Protein AF-K2IH42-F1 (afdb_monomer_lite)

InterPro domains:
  IPR007439 Chemotaxis phosphatase, CheZ [PF04344] (88-177)

Foldseek 3Di:
DDDDPVVVVVVVVVVVVVVVVVVLLVLLQQCLLPDPDPVLVVVLLLLVVVLVVLVVVLVVVLVVLVVVLVVLVVVCVVCVPPVVSVVVSVVSVVVSVVSVVVSVVSVVVSVVSVVVSVVSVVVSVVSVVVCVVVDSVVSNVSNVVVDDDPDDDVSVVPDGDQDPPRDQDVVNVVVVVD

Organism: NCBI:txid1207063

pLDDT: mean 79.71, std 12.47, range [48.25, 97.38]

Structure (mmCIF, N/CA/C/O backbone):
data_AF-K2IH42-F1
#
_entry.id   AF-K2IH42-F1
#
loop_
_atom_site.group_PDB
_atom_site.id
_atom_site.type_symbol
_atom_site.label_atom_id
_atom_site.label_alt_id
_atom_site.label_comp_id
_atom_site.label_asym_id
_atom_site.label_entity_id
_atom_site.label_seq_id
_atom_site.pdbx_PDB_ins_code
_atom_site.Cartn_x
_atom_site.Cartn_y
_atom_site.Cartn_z
_atom_site.occupancy
_atom_site.B_iso_or_equiv
_atom_site.auth_seq_id
_atom_site.auth_comp_id
_atom_site.auth_asym_id
_atom_site.auth_atom_id
_atom_site.pdbx_PDB_model_num
ATOM 1 N N . MET A 1 1 ? 51.389 29.164 -33.272 1.00 48.25 1 MET A N 1
ATOM 2 C CA . MET A 1 1 ? 50.825 28.363 -32.163 1.00 48.25 1 MET A CA 1
ATOM 3 C C . MET A 1 1 ? 49.383 27.986 -32.491 1.00 48.25 1 MET A C 1
ATOM 5 O O . MET A 1 1 ? 48.454 28.655 -32.069 1.00 48.25 1 MET A O 1
ATOM 9 N N . SER A 1 2 ? 49.183 26.967 -33.323 1.00 52.66 2 SER A N 1
ATOM 10 C CA . SER A 1 2 ? 47.859 26.401 -33.619 1.00 52.66 2 SER A CA 1
ATOM 11 C C . SER A 1 2 ? 48.086 24.997 -34.147 1.00 52.66 2 SER A C 1
ATOM 13 O O . SER A 1 2 ? 48.513 24.820 -35.281 1.00 52.66 2 SER A O 1
ATOM 15 N N . GLY A 1 3 ? 47.916 24.011 -33.277 1.00 54.19 3 GLY A N 1
ATOM 16 C CA . GLY A 1 3 ? 48.172 22.620 -33.614 1.00 54.19 3 GLY A CA 1
ATOM 17 C C . GLY A 1 3 ? 48.179 21.755 -32.369 1.00 54.19 3 GLY A C 1
ATOM 18 O O . GLY A 1 3 ? 49.250 21.334 -31.961 1.00 54.19 3 GLY A O 1
ATOM 19 N N . ASN A 1 4 ? 47.008 21.542 -31.749 1.00 54.53 4 ASN A N 1
ATOM 20 C CA . ASN A 1 4 ? 46.775 20.296 -31.000 1.00 54.53 4 ASN A CA 1
ATOM 21 C C . ASN A 1 4 ? 45.314 19.945 -30.640 1.00 54.53 4 ASN A C 1
ATOM 23 O O . ASN A 1 4 ? 45.092 18.901 -30.041 1.00 54.53 4 ASN A O 1
ATOM 27 N N . ASN A 1 5 ? 44.295 20.730 -31.012 1.00 57.28 5 ASN A N 1
ATOM 28 C CA . ASN A 1 5 ? 42.917 20.431 -30.571 1.00 57.28 5 ASN A CA 1
ATOM 29 C C . ASN A 1 5 ? 42.320 19.141 -31.177 1.00 57.28 5 ASN A C 1
ATOM 31 O O . ASN A 1 5 ? 41.431 18.541 -30.584 1.00 57.28 5 ASN A O 1
ATOM 35 N N . ALA A 1 6 ? 42.797 18.687 -32.342 1.00 57.25 6 ALA A N 1
ATOM 36 C CA . ALA A 1 6 ? 42.281 17.475 -32.992 1.00 57.25 6 ALA A CA 1
ATOM 37 C C . ALA A 1 6 ? 42.806 16.171 -32.357 1.00 57.25 6 ALA A C 1
ATOM 39 O O . ALA A 1 6 ? 42.116 15.151 -32.379 1.00 57.25 6 ALA A O 1
ATOM 40 N N . THR A 1 7 ? 44.010 16.197 -31.775 1.00 58.19 7 THR A N 1
ATOM 41 C CA . THR A 1 7 ? 44.644 15.027 -31.146 1.00 58.19 7 THR A CA 1
ATOM 42 C C . THR A 1 7 ? 44.029 14.717 -29.780 1.00 58.19 7 THR A C 1
ATOM 44 O O . THR A 1 7 ? 43.921 13.549 -29.418 1.00 58.19 7 THR A O 1
ATOM 47 N N . ASP A 1 8 ? 43.560 15.749 -29.072 1.00 66.62 8 ASP A N 1
ATOM 48 C CA . ASP A 1 8 ? 42.890 15.645 -27.765 1.00 66.62 8 ASP A CA 1
ATOM 49 C C . ASP A 1 8 ? 41.425 15.185 -27.872 1.00 66.62 8 ASP A C 1
ATOM 51 O O . ASP A 1 8 ? 40.877 14.575 -26.958 1.00 66.62 8 ASP A O 1
ATOM 55 N N . LEU A 1 9 ? 40.782 15.406 -29.024 1.00 75.44 9 LEU A N 1
ATOM 56 C CA . LEU A 1 9 ? 39.378 15.034 -29.229 1.00 75.44 9 LEU A CA 1
ATOM 57 C C . LEU A 1 9 ? 39.196 13.536 -29.509 1.00 75.44 9 LEU A C 1
ATOM 59 O O . LEU A 1 9 ? 38.187 12.938 -29.143 1.00 75.44 9 LEU A O 1
ATOM 63 N N . LYS A 1 10 ? 40.182 12.907 -30.156 1.00 84.31 10 LYS A N 1
ATOM 64 C CA . LYS A 1 10 ? 40.152 11.481 -30.503 1.00 84.31 10 LYS A CA 1
ATOM 65 C C . LYS A 1 10 ? 39.990 10.557 -29.281 1.00 84.31 10 LYS A C 1
ATOM 67 O O . LYS A 1 10 ? 39.114 9.693 -29.341 1.00 84.31 10 LYS A O 1
ATOM 72 N N . PRO A 1 11 ? 40.772 10.686 -28.188 1.00 86.75 11 PRO A N 1
ATOM 73 C CA . PRO A 1 11 ? 40.573 9.856 -27.000 1.00 86.75 11 PRO A CA 1
ATOM 74 C C . PRO A 1 11 ? 39.214 10.106 -26.333 1.00 86.75 11 PRO A C 1
ATOM 76 O O . PRO A 1 11 ? 38.590 9.150 -25.882 1.00 86.75 11 PRO A O 1
ATOM 79 N N . GLU A 1 12 ? 38.712 11.343 -26.326 1.00 85.56 12 GLU A N 1
ATOM 80 C CA . GLU A 1 12 ? 37.387 11.664 -25.776 1.00 85.56 12 GLU A CA 1
ATOM 81 C C . GLU A 1 12 ? 36.244 11.042 -26.595 1.00 85.56 12 GLU A C 1
ATOM 83 O O . GLU A 1 12 ? 35.319 10.455 -26.032 1.00 85.56 12 GLU A O 1
ATOM 88 N N . ILE A 1 13 ? 36.342 11.046 -27.928 1.00 87.06 13 ILE A N 1
ATOM 89 C CA . ILE A 1 13 ? 35.381 10.362 -28.809 1.00 87.06 13 ILE A CA 1
ATOM 90 C C . ILE A 1 13 ? 35.409 8.844 -28.582 1.00 87.06 13 ILE A C 1
ATOM 92 O O . ILE A 1 13 ? 34.357 8.205 -28.542 1.00 87.06 13 ILE A O 1
ATOM 96 N N . LEU A 1 14 ? 36.594 8.252 -28.399 1.00 86.06 14 LEU A N 1
ATOM 97 C CA . LEU A 1 14 ? 36.724 6.820 -28.109 1.00 86.06 14 LEU A CA 1
ATOM 98 C C . LEU A 1 14 ? 36.116 6.450 -26.750 1.00 86.06 14 LEU A C 1
ATOM 100 O O . LEU A 1 14 ? 35.434 5.429 -26.652 1.00 86.06 14 LEU A O 1
ATOM 104 N N . LYS A 1 15 ? 36.303 7.286 -25.720 1.00 87.00 15 LYS A N 1
ATOM 105 C CA . LYS A 1 15 ? 35.644 7.114 -24.414 1.00 87.00 15 LYS A CA 1
ATOM 106 C C . LYS A 1 15 ? 34.126 7.194 -24.545 1.00 87.00 15 LYS A C 1
ATOM 108 O O . LYS A 1 15 ? 33.430 6.331 -24.016 1.00 87.00 15 LYS A O 1
ATOM 113 N N . LEU A 1 16 ? 33.612 8.178 -25.285 1.00 87.62 16 LEU A N 1
ATOM 114 C CA . LEU A 1 16 ? 32.176 8.334 -25.521 1.00 87.62 16 LEU A CA 1
ATOM 115 C C . LEU A 1 16 ? 31.589 7.129 -26.266 1.00 87.62 16 LEU A C 1
ATOM 117 O O . LEU A 1 16 ? 30.515 6.639 -25.914 1.00 87.62 16 LEU A O 1
ATOM 121 N N . PHE A 1 17 ? 32.305 6.613 -27.265 1.00 86.12 17 PHE A N 1
ATOM 122 C CA . PHE A 1 17 ? 31.899 5.412 -27.985 1.00 86.12 17 PHE A CA 1
ATOM 123 C C . PHE A 1 17 ? 31.858 4.190 -27.060 1.00 86.12 17 PHE A C 1
ATOM 125 O O . PHE A 1 17 ? 30.848 3.490 -27.020 1.00 86.12 17 PHE A O 1
ATOM 132 N N . ALA A 1 18 ? 32.910 3.965 -26.268 1.00 83.75 18 ALA A N 1
ATOM 133 C CA . ALA A 1 18 ? 32.956 2.868 -25.302 1.00 83.75 18 ALA A CA 1
ATOM 134 C C . ALA A 1 18 ? 31.825 2.970 -24.265 1.00 83.75 18 ALA A C 1
ATOM 136 O O . ALA A 1 18 ? 31.168 1.976 -23.956 1.00 83.75 18 ALA A O 1
ATOM 137 N N . PHE A 1 19 ? 31.545 4.181 -23.781 1.00 85.62 19 PHE A N 1
ATOM 138 C CA . PHE A 1 19 ? 30.445 4.444 -22.859 1.00 85.62 19 PHE A CA 1
ATOM 139 C C . PHE A 1 19 ? 29.076 4.168 -23.498 1.00 85.62 19 PHE A C 1
ATOM 141 O O . PHE A 1 19 ? 28.229 3.519 -22.891 1.00 85.62 19 PHE A O 1
ATOM 148 N N . THR A 1 20 ? 28.885 4.561 -24.759 1.00 84.69 20 THR A N 1
ATOM 149 C CA . THR A 1 20 ? 27.657 4.269 -25.517 1.00 84.69 20 THR A CA 1
ATOM 150 C C . THR A 1 20 ? 27.445 2.763 -25.684 1.00 84.69 20 THR A C 1
ATOM 152 O O . THR A 1 20 ? 26.332 2.272 -25.512 1.00 84.69 20 THR A O 1
ATOM 155 N N . GLN A 1 21 ? 28.506 2.004 -25.976 1.00 83.62 21 GLN A N 1
ATOM 156 C CA . GLN A 1 21 ? 28.427 0.542 -26.078 1.00 83.62 21 GLN A CA 1
ATOM 157 C C . GLN A 1 21 ? 28.092 -0.114 -24.736 1.00 83.62 21 GLN A C 1
ATOM 159 O O . GLN A 1 21 ? 27.306 -1.059 -24.692 1.00 83.62 21 GLN A O 1
ATOM 164 N N . LYS A 1 22 ? 28.639 0.412 -23.634 1.00 84.31 22 LYS A N 1
ATOM 165 C CA . LYS A 1 22 ? 28.285 -0.033 -22.283 1.00 84.31 22 LYS A CA 1
ATOM 166 C C . LYS A 1 22 ? 26.796 0.189 -21.996 1.00 84.31 22 LYS A C 1
ATOM 168 O O . LYS A 1 22 ? 26.124 -0.761 -21.612 1.00 84.31 22 LYS A O 1
ATOM 173 N N . ILE A 1 23 ? 26.270 1.387 -22.272 1.00 84.75 23 ILE A N 1
ATOM 174 C CA . ILE A 1 23 ? 24.840 1.694 -22.088 1.00 84.75 23 ILE A CA 1
ATOM 175 C C . ILE A 1 23 ? 23.961 0.752 -22.916 1.00 84.75 23 ILE A C 1
ATOM 177 O O . ILE A 1 23 ? 22.949 0.266 -22.424 1.00 84.75 23 ILE A O 1
ATOM 181 N N . ARG A 1 24 ? 24.339 0.455 -24.166 1.00 80.25 24 ARG A N 1
ATOM 182 C CA . ARG A 1 24 ? 23.580 -0.477 -25.018 1.00 80.25 24 ARG A CA 1
ATOM 183 C C . ARG A 1 24 ? 23.493 -1.877 -24.419 1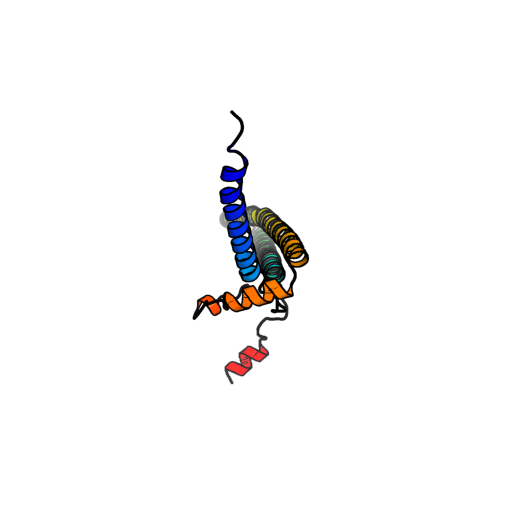.00 80.25 24 ARG A C 1
ATOM 185 O O . ARG A 1 24 ? 22.427 -2.482 -24.465 1.00 80.25 24 ARG A O 1
ATOM 192 N N . ARG A 1 25 ? 24.591 -2.379 -23.849 1.00 79.94 25 ARG A N 1
ATOM 193 C CA . ARG A 1 25 ? 24.607 -3.676 -23.159 1.00 79.94 25 ARG A CA 1
ATOM 194 C C . ARG A 1 25 ? 23.746 -3.656 -21.899 1.00 79.94 25 ARG A C 1
ATOM 196 O O . ARG A 1 25 ? 22.951 -4.564 -21.710 1.00 79.94 25 ARG A O 1
ATOM 203 N N . GLU A 1 26 ? 23.851 -2.613 -21.081 1.00 79.50 26 GLU A N 1
ATOM 204 C CA . GLU A 1 26 ? 23.011 -2.467 -19.883 1.00 79.50 26 GLU A CA 1
ATOM 205 C C . GLU A 1 26 ? 21.519 -2.381 -20.243 1.00 79.50 26 GLU A C 1
ATOM 207 O O . GLU A 1 26 ? 20.698 -3.056 -19.629 1.00 79.50 26 GLU A O 1
ATOM 212 N N . LEU A 1 27 ? 21.163 -1.642 -21.300 1.00 77.75 27 LEU A N 1
ATOM 213 C CA . LEU A 1 27 ? 19.788 -1.585 -21.796 1.00 77.75 27 LEU A CA 1
ATOM 214 C C . LEU A 1 27 ? 19.298 -2.959 -22.275 1.00 77.75 27 LEU A C 1
ATOM 216 O O . LEU A 1 27 ? 18.180 -3.353 -21.955 1.00 77.75 27 LEU A O 1
ATOM 220 N N . ALA A 1 28 ? 20.122 -3.697 -23.023 1.00 76.81 28 ALA A N 1
ATOM 221 C CA . ALA A 1 28 ? 19.784 -5.039 -23.494 1.00 76.81 28 ALA A CA 1
ATOM 222 C C . ALA A 1 28 ? 19.591 -6.043 -22.341 1.00 76.81 28 ALA A C 1
ATOM 224 O O . ALA A 1 28 ? 18.736 -6.923 -22.438 1.00 76.81 28 ALA A O 1
ATOM 225 N N . ALA A 1 29 ? 20.341 -5.889 -21.246 1.00 76.12 29 ALA A N 1
ATOM 226 C CA . ALA A 1 29 ? 20.180 -6.692 -20.035 1.00 76.12 29 ALA A CA 1
ATOM 227 C C . ALA A 1 29 ? 18.859 -6.390 -19.308 1.00 76.12 29 ALA A C 1
ATOM 229 O O . ALA A 1 29 ? 18.187 -7.306 -18.850 1.00 76.12 29 ALA A O 1
ATOM 230 N N . ILE A 1 30 ? 18.470 -5.112 -19.230 1.00 74.31 30 ILE A N 1
ATOM 231 C CA . ILE A 1 30 ? 17.247 -4.674 -18.537 1.00 74.31 30 ILE A CA 1
ATOM 232 C C . ILE A 1 30 ? 15.985 -5.047 -19.324 1.00 74.31 30 ILE A C 1
ATOM 234 O O . ILE A 1 30 ? 14.995 -5.485 -18.746 1.00 74.31 30 ILE A O 1
ATOM 238 N N . ARG A 1 31 ? 15.994 -4.829 -20.644 1.00 70.81 31 ARG A N 1
ATOM 239 C CA . ARG A 1 31 ? 14.788 -4.907 -21.486 1.00 70.81 31 ARG A CA 1
ATOM 240 C C . ARG A 1 31 ? 14.530 -6.301 -22.063 1.00 70.81 31 ARG A C 1
ATOM 242 O O . ARG A 1 31 ? 13.459 -6.481 -22.632 1.00 70.81 31 ARG A O 1
ATOM 249 N N . LYS A 1 32 ? 15.517 -7.211 -21.999 1.00 66.75 32 LYS A N 1
ATOM 250 C CA . LYS A 1 32 ? 15.521 -8.556 -22.612 1.00 66.75 32 LYS A CA 1
ATOM 251 C C . LYS A 1 32 ? 14.670 -8.657 -23.891 1.00 66.75 32 LYS A C 1
ATOM 253 O O . LYS A 1 32 ? 13.626 -9.310 -23.906 1.00 66.75 32 LYS A O 1
ATOM 258 N N . PRO A 1 33 ? 15.052 -7.962 -24.977 1.00 56.78 33 PRO A N 1
ATOM 259 C CA . PRO A 1 33 ? 14.211 -7.866 -26.164 1.00 56.78 33 PRO A CA 1
ATOM 260 C C . PRO A 1 33 ? 14.018 -9.259 -26.787 1.00 56.78 33 PRO A C 1
ATOM 262 O O . PRO A 1 33 ? 14.963 -9.819 -27.335 1.00 56.78 33 PRO A O 1
ATOM 265 N N . GLY A 1 34 ? 12.809 -9.819 -26.683 1.00 53.59 34 GLY A N 1
ATOM 266 C CA . GLY A 1 34 ? 12.485 -11.176 -27.146 1.00 53.59 34 GLY A CA 1
ATOM 267 C C . GLY A 1 34 ? 11.638 -11.994 -26.165 1.00 53.59 34 GLY A C 1
ATOM 268 O O . GLY A 1 34 ? 10.962 -12.921 -26.601 1.00 53.59 34 GLY A O 1
ATOM 269 N N . GLU A 1 35 ? 11.619 -11.632 -24.880 1.00 57.03 35 GLU A N 1
ATOM 270 C CA . GLU A 1 35 ? 10.593 -12.090 -23.936 1.00 57.03 35 GLU A CA 1
ATOM 271 C C . GLU A 1 35 ? 9.355 -11.177 -24.061 1.00 57.03 35 GLU A C 1
ATOM 273 O O . GLU A 1 35 ? 9.477 -9.952 -24.039 1.00 57.03 35 GLU A O 1
ATOM 278 N N . ASP A 1 36 ? 8.155 -11.754 -24.204 1.00 52.94 36 ASP A N 1
ATOM 279 C CA . ASP A 1 36 ? 6.879 -11.006 -24.244 1.00 52.94 36 ASP A CA 1
ATOM 280 C C . ASP A 1 36 ? 6.538 -10.335 -22.894 1.00 52.94 36 ASP A C 1
ATOM 282 O O . ASP A 1 36 ? 5.580 -9.566 -22.783 1.00 52.94 36 ASP A O 1
ATOM 286 N N . THR A 1 37 ? 7.314 -10.614 -21.845 1.00 55.12 37 THR A N 1
ATOM 287 C CA . THR A 1 37 ? 7.134 -10.046 -20.511 1.00 55.12 37 THR A CA 1
ATOM 288 C C . THR A 1 37 ? 7.797 -8.682 -20.400 1.00 55.12 37 THR A C 1
ATOM 290 O O . THR A 1 37 ? 9.000 -8.549 -20.183 1.00 55.12 37 THR A O 1
ATOM 293 N N . ASP A 1 38 ? 6.976 -7.642 -20.484 1.00 67.56 38 ASP A N 1
ATOM 294 C CA . ASP A 1 38 ? 7.362 -6.293 -20.098 1.00 67.56 38 ASP A CA 1
ATOM 295 C C . ASP A 1 38 ? 7.540 -6.225 -18.569 1.00 67.56 38 ASP A C 1
ATOM 297 O O . ASP A 1 38 ? 6.589 -6.031 -17.806 1.00 67.56 38 ASP A O 1
ATOM 301 N N . HIS A 1 39 ? 8.775 -6.460 -18.116 1.00 68.94 39 HIS A N 1
ATOM 302 C CA . HIS A 1 39 ? 9.143 -6.504 -16.700 1.00 68.94 39 HIS A CA 1
ATOM 303 C C . HIS A 1 39 ? 8.703 -5.252 -15.926 1.00 68.94 39 HIS A C 1
ATOM 305 O O . HIS A 1 39 ? 8.291 -5.369 -14.773 1.00 68.94 39 HIS A O 1
ATOM 311 N N . PHE A 1 40 ? 8.747 -4.065 -16.540 1.00 73.38 40 PHE A N 1
ATOM 312 C CA . PHE A 1 40 ? 8.316 -2.827 -15.885 1.00 73.38 40 PHE A CA 1
ATOM 313 C C . PHE A 1 40 ? 6.805 -2.761 -15.720 1.00 73.38 40 PHE A C 1
ATOM 315 O O . PHE A 1 40 ? 6.329 -2.347 -14.661 1.00 73.38 40 PHE A O 1
ATOM 322 N N . ASN A 1 41 ? 6.050 -3.230 -16.713 1.00 73.38 41 ASN A N 1
ATOM 323 C CA . ASN A 1 41 ? 4.606 -3.371 -16.566 1.00 73.38 41 ASN A CA 1
ATOM 324 C C . ASN A 1 41 ? 4.242 -4.396 -15.483 1.00 73.38 41 ASN A C 1
ATOM 326 O O . ASN A 1 41 ? 3.361 -4.109 -14.677 1.00 73.38 41 ASN A O 1
ATOM 330 N N . SER A 1 42 ? 4.947 -5.530 -15.396 1.00 76.25 42 SER A N 1
ATOM 331 C CA . SER A 1 42 ? 4.740 -6.511 -14.314 1.00 76.25 42 SER A CA 1
ATOM 332 C C . SER A 1 42 ? 5.013 -5.901 -12.937 1.00 76.25 42 SER A C 1
ATOM 334 O O . SER A 1 42 ? 4.168 -5.971 -12.052 1.00 76.25 42 SER A O 1
ATOM 336 N N . MET A 1 43 ? 6.150 -5.216 -12.770 1.00 78.62 43 MET A N 1
ATOM 337 C CA . MET A 1 43 ? 6.498 -4.541 -11.513 1.00 78.62 43 MET A CA 1
ATOM 338 C C . MET A 1 43 ? 5.486 -3.449 -11.140 1.00 78.62 43 MET A C 1
ATOM 340 O O . MET A 1 43 ? 5.128 -3.308 -9.972 1.00 78.62 43 MET A O 1
ATOM 344 N N . SER A 1 44 ? 4.992 -2.682 -12.118 1.00 80.88 44 SER A N 1
ATOM 345 C CA . SER A 1 44 ? 3.924 -1.701 -11.888 1.00 80.88 44 SER A CA 1
ATOM 346 C C . SER A 1 44 ? 2.641 -2.375 -11.408 1.00 80.88 44 SER A C 1
ATOM 348 O O . SER A 1 44 ? 2.025 -1.879 -10.472 1.00 80.88 44 SER A O 1
ATOM 350 N N . GLN A 1 45 ? 2.239 -3.484 -12.033 1.00 82.31 45 GLN A N 1
ATOM 351 C CA . GLN A 1 45 ? 1.036 -4.229 -11.655 1.00 82.31 45 GLN A CA 1
ATOM 352 C C . GLN A 1 45 ? 1.149 -4.822 -10.248 1.00 82.31 45 GLN A C 1
ATOM 354 O O . GLN A 1 45 ? 0.181 -4.784 -9.495 1.00 82.31 45 GLN A O 1
ATOM 359 N N . GLU A 1 46 ? 2.323 -5.331 -9.873 1.00 82.62 46 GLU A N 1
ATOM 360 C CA . GLU A 1 46 ? 2.586 -5.822 -8.517 1.00 82.62 46 GLU A CA 1
ATOM 361 C C . GLU A 1 46 ? 2.497 -4.700 -7.475 1.00 82.62 46 GLU A C 1
ATOM 363 O O . GLU A 1 46 ? 1.876 -4.881 -6.430 1.00 82.62 46 GLU A O 1
ATOM 368 N N . LEU A 1 47 ? 3.059 -3.519 -7.762 1.00 85.81 47 LEU A N 1
ATOM 369 C CA . LEU A 1 47 ? 2.953 -2.358 -6.873 1.00 85.81 47 LEU A CA 1
ATOM 370 C C . LEU A 1 47 ? 1.511 -1.850 -6.746 1.00 85.81 47 LEU A C 1
ATOM 372 O O . LEU A 1 47 ? 1.080 -1.543 -5.636 1.00 85.81 47 LEU A O 1
ATOM 376 N N . ASP A 1 48 ? 0.754 -1.805 -7.845 1.00 84.31 48 ASP A N 1
ATOM 377 C CA . ASP A 1 48 ? -0.670 -1.449 -7.823 1.00 84.31 48 ASP A CA 1
ATOM 378 C C . ASP A 1 48 ? -1.482 -2.478 -7.007 1.00 84.31 48 ASP A C 1
ATOM 380 O O . ASP A 1 48 ? -2.348 -2.106 -6.214 1.00 84.31 48 ASP A O 1
ATOM 384 N N . ALA A 1 49 ? -1.162 -3.773 -7.129 1.00 86.38 49 ALA A N 1
ATOM 385 C CA . ALA A 1 49 ? -1.787 -4.833 -6.340 1.00 86.38 49 ALA A CA 1
ATOM 386 C C . ALA A 1 49 ? -1.459 -4.730 -4.842 1.00 86.38 49 ALA A C 1
ATOM 388 O O . ALA A 1 49 ? -2.333 -4.981 -4.014 1.00 86.38 49 ALA A O 1
ATOM 389 N N . ILE A 1 50 ? -0.235 -4.328 -4.482 1.00 84.19 50 ILE A N 1
ATOM 390 C CA . ILE A 1 50 ? 0.140 -4.049 -3.088 1.00 84.19 50 ILE A CA 1
ATOM 391 C C . ILE A 1 50 ? -0.713 -2.912 -2.529 1.00 84.19 50 ILE A C 1
ATOM 393 O O . ILE A 1 50 ? -1.261 -3.060 -1.440 1.00 84.19 50 ILE A O 1
ATOM 397 N N . VAL A 1 51 ? -0.862 -1.805 -3.267 1.00 87.44 51 VAL A N 1
ATOM 398 C CA . VAL A 1 51 ? -1.697 -0.674 -2.826 1.00 87.44 51 VAL A CA 1
ATOM 399 C C . VAL A 1 51 ? -3.125 -1.144 -2.572 1.00 87.44 51 VAL A C 1
ATOM 401 O O . VAL A 1 51 ? -3.613 -0.983 -1.455 1.00 87.44 51 VAL A O 1
ATOM 404 N N . ALA A 1 52 ? -3.740 -1.822 -3.543 1.00 86.12 52 ALA A N 1
ATOM 405 C CA . ALA A 1 52 ? -5.102 -2.333 -3.413 1.00 86.12 52 ALA A CA 1
ATOM 406 C C . ALA A 1 52 ? -5.261 -3.299 -2.223 1.00 86.12 52 ALA A C 1
ATOM 408 O O . ALA A 1 52 ? -6.170 -3.144 -1.414 1.00 86.12 52 ALA A O 1
ATOM 409 N N . ALA A 1 53 ? -4.341 -4.255 -2.053 1.00 86.75 53 ALA A N 1
ATOM 410 C CA . ALA A 1 53 ? -4.390 -5.196 -0.934 1.00 86.75 53 ALA A CA 1
ATOM 411 C C . ALA A 1 53 ? -4.255 -4.492 0.428 1.00 86.75 53 ALA A C 1
ATOM 413 O O . ALA A 1 53 ? -4.898 -4.886 1.400 1.00 86.75 53 ALA A O 1
ATOM 414 N N . THR A 1 54 ? -3.431 -3.442 0.510 1.00 86.38 54 THR A N 1
ATOM 415 C CA . THR A 1 54 ? -3.283 -2.653 1.742 1.00 86.38 54 THR A CA 1
ATOM 416 C C . THR A 1 54 ? -4.482 -1.750 2.026 1.00 86.38 54 THR A C 1
ATOM 418 O O . THR A 1 54 ? -4.797 -1.537 3.196 1.00 86.38 54 THR A O 1
ATOM 421 N N . GLU A 1 55 ? -5.172 -1.256 0.997 1.00 88.56 55 GLU A N 1
ATOM 422 C CA . GLU A 1 55 ? -6.445 -0.533 1.130 1.00 88.56 55 GLU A CA 1
ATOM 423 C C . GLU A 1 55 ? -7.543 -1.463 1.653 1.00 88.56 55 GLU A C 1
ATOM 425 O O . GLU A 1 55 ? -8.164 -1.163 2.672 1.00 88.56 55 GLU A O 1
ATOM 430 N N . ASP A 1 56 ? -7.718 -2.631 1.031 1.00 89.94 56 ASP A N 1
ATOM 431 C CA . ASP A 1 56 ? -8.727 -3.621 1.429 1.00 89.94 56 ASP A CA 1
ATOM 432 C C . ASP A 1 56 ? -8.517 -4.108 2.872 1.00 89.94 56 ASP A C 1
ATOM 434 O O . ASP A 1 56 ? -9.461 -4.175 3.668 1.00 89.94 56 ASP A O 1
ATOM 438 N N . ALA A 1 57 ? -7.268 -4.405 3.246 1.00 88.31 57 ALA A N 1
ATOM 439 C CA . ALA A 1 57 ? -6.928 -4.783 4.615 1.00 88.31 57 ALA A CA 1
ATOM 440 C C . ALA A 1 57 ? -7.243 -3.655 5.611 1.00 88.31 57 ALA A C 1
ATOM 442 O O . ALA A 1 57 ? -7.753 -3.916 6.700 1.00 88.31 57 ALA A O 1
ATOM 443 N N . THR A 1 58 ? -6.970 -2.402 5.236 1.00 91.19 58 THR A N 1
ATOM 444 C CA . THR A 1 58 ? -7.247 -1.232 6.081 1.00 91.19 58 THR A CA 1
ATOM 445 C C . THR A 1 58 ? -8.744 -1.031 6.272 1.00 91.19 58 THR A C 1
ATOM 447 O O . THR A 1 58 ? -9.183 -0.878 7.409 1.00 91.19 58 THR A O 1
ATOM 450 N N . ASN A 1 59 ? -9.535 -1.119 5.201 1.00 90.81 59 ASN A N 1
ATOM 451 C CA . ASN A 1 59 ? -10.994 -1.047 5.281 1.00 90.81 59 ASN A CA 1
ATOM 452 C C . ASN A 1 59 ? -11.553 -2.136 6.202 1.00 90.81 59 ASN A C 1
ATOM 454 O O . ASN A 1 59 ? -12.328 -1.835 7.102 1.00 90.81 59 ASN A O 1
ATOM 458 N N . THR A 1 60 ? -11.070 -3.374 6.066 1.00 93.88 60 THR A N 1
ATOM 459 C CA . THR A 1 60 ? -11.479 -4.491 6.934 1.00 93.88 60 THR A CA 1
ATOM 460 C C . THR A 1 60 ? -11.169 -4.216 8.413 1.00 93.88 60 THR A C 1
ATOM 462 O O . THR A 1 60 ? -11.974 -4.525 9.296 1.00 93.88 60 THR A O 1
ATOM 465 N N . ILE A 1 61 ? -10.000 -3.631 8.707 1.00 93.50 61 ILE A N 1
ATOM 466 C CA . ILE A 1 61 ? -9.621 -3.236 10.072 1.00 93.50 61 ILE A CA 1
ATOM 467 C C . ILE A 1 61 ? -10.570 -2.156 10.599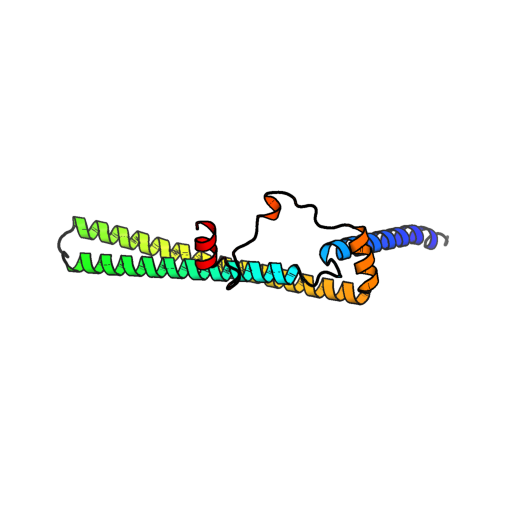 1.00 93.50 61 ILE A C 1
ATOM 469 O O . ILE A 1 61 ? -11.056 -2.288 11.721 1.00 93.50 61 ILE A O 1
ATOM 473 N N . LEU A 1 62 ? -10.848 -1.117 9.807 1.00 93.31 62 LEU A N 1
ATOM 474 C CA . LEU A 1 62 ? -11.730 -0.018 10.205 1.00 93.31 62 LEU A CA 1
ATOM 475 C C . LEU A 1 62 ? -13.164 -0.505 10.453 1.00 93.31 62 LEU A C 1
ATOM 477 O O . LEU A 1 62 ? -13.708 -0.227 11.516 1.00 93.31 62 LEU A O 1
ATOM 481 N N . GLU A 1 63 ? -13.726 -1.322 9.560 1.00 95.75 63 GLU A N 1
ATOM 482 C CA . GLU A 1 63 ? -15.052 -1.936 9.737 1.00 95.75 63 GLU A CA 1
ATOM 483 C C . GLU A 1 63 ? -15.125 -2.787 11.015 1.00 95.75 63 GLU A C 1
ATOM 485 O O . GLU A 1 63 ? -16.090 -2.720 11.780 1.00 95.75 63 GLU A O 1
ATOM 490 N N . SER A 1 64 ? -14.078 -3.570 11.292 1.00 96.19 64 SER A N 1
ATOM 491 C CA . SER A 1 64 ? -14.001 -4.378 12.515 1.00 96.19 64 SER A CA 1
ATOM 492 C C . SER A 1 64 ? -13.977 -3.505 13.771 1.00 96.19 64 SER A C 1
ATOM 494 O O . SER A 1 64 ? -14.591 -3.839 14.783 1.00 96.19 64 SER A O 1
ATOM 496 N N . VAL A 1 65 ? -13.263 -2.382 13.719 1.00 96.38 65 VAL A N 1
ATOM 497 C CA . VAL A 1 65 ? -13.145 -1.425 14.822 1.00 96.38 65 VAL A CA 1
ATOM 498 C C . VAL A 1 65 ? -14.456 -0.667 15.049 1.00 96.38 65 VAL A C 1
ATOM 500 O O . VAL A 1 65 ? -14.854 -0.493 16.199 1.00 96.38 65 VAL A O 1
ATOM 503 N N . GLU A 1 66 ? -15.165 -0.289 13.985 1.00 95.00 66 GLU A N 1
ATOM 504 C CA . GLU A 1 66 ? -16.509 0.298 14.063 1.00 95.00 66 GLU A CA 1
ATOM 505 C C . GLU A 1 66 ? -17.512 -0.667 14.705 1.00 95.00 66 GLU A C 1
ATOM 507 O O . GLU A 1 66 ? -18.280 -0.274 15.585 1.00 95.00 66 GLU A O 1
ATOM 512 N N . ALA A 1 67 ? -17.467 -1.951 14.337 1.00 97.38 67 ALA A N 1
ATOM 513 C CA . ALA A 1 67 ? -18.302 -2.972 14.966 1.00 97.38 67 ALA A CA 1
ATOM 514 C C . ALA A 1 67 ? -17.991 -3.134 16.466 1.00 97.38 67 ALA A C 1
ATOM 516 O O . ALA A 1 67 ? -18.905 -3.300 17.276 1.00 97.38 67 ALA A O 1
ATOM 517 N N . ILE A 1 68 ? -16.713 -3.052 16.858 1.00 96.19 68 ILE A N 1
ATOM 518 C CA . ILE A 1 68 ? -16.312 -3.065 18.273 1.00 96.19 68 ILE A CA 1
ATOM 519 C C . ILE A 1 68 ? -16.854 -1.831 19.006 1.00 96.19 68 ILE A C 1
ATOM 521 O O . ILE A 1 68 ? -17.328 -1.979 20.135 1.00 96.19 68 ILE A O 1
ATOM 525 N N . ASP A 1 69 ? -16.813 -0.643 18.394 1.00 96.25 69 ASP A N 1
ATOM 526 C CA . ASP A 1 69 ? -17.370 0.573 19.003 1.00 96.25 69 ASP A CA 1
ATOM 527 C C . ASP A 1 69 ? -18.879 0.435 19.227 1.00 96.25 69 ASP A C 1
ATOM 529 O O . ASP A 1 69 ? -19.363 0.682 20.330 1.00 96.25 69 ASP A O 1
ATOM 533 N N . ALA A 1 70 ? -19.617 -0.059 18.227 1.00 96.69 70 ALA A N 1
ATOM 534 C CA . ALA A 1 70 ? -21.055 -0.292 18.339 1.00 96.69 70 ALA A CA 1
ATOM 535 C C . ALA A 1 70 ? -21.396 -1.225 19.515 1.00 96.69 70 ALA A C 1
ATOM 537 O O . ALA A 1 70 ? -22.227 -0.884 20.358 1.00 96.69 70 ALA A O 1
ATOM 538 N N . ILE A 1 71 ? -20.687 -2.354 19.642 1.00 96.19 71 ILE A N 1
ATOM 539 C CA . ILE A 1 71 ? -20.852 -3.284 20.771 1.00 96.19 71 ILE A CA 1
ATOM 540 C C . ILE A 1 71 ? -20.515 -2.596 22.103 1.00 96.19 71 ILE A C 1
ATOM 542 O O . ILE A 1 71 ? -21.207 -2.793 23.104 1.00 96.19 71 ILE A O 1
ATOM 546 N N . ALA A 1 72 ? -19.461 -1.777 22.147 1.00 94.94 72 ALA A N 1
ATOM 547 C CA . ALA A 1 72 ? -19.090 -1.040 23.352 1.00 94.94 72 ALA A CA 1
ATOM 548 C C . ALA A 1 72 ? -20.176 -0.030 23.771 1.00 94.94 72 ALA A C 1
ATOM 550 O O . ALA A 1 72 ? -20.433 0.115 24.972 1.00 94.94 72 ALA A O 1
ATOM 551 N N . GLN A 1 73 ? -20.841 0.627 22.815 1.00 94.12 73 GLN A N 1
ATOM 552 C CA . GLN A 1 73 ? -21.978 1.509 23.095 1.00 94.12 73 GLN A CA 1
ATOM 553 C C . GLN A 1 73 ? -23.208 0.729 23.571 1.00 94.12 73 GLN A C 1
ATOM 555 O O . GLN A 1 73 ? -23.804 1.107 24.577 1.00 94.12 73 GLN A O 1
ATOM 560 N N . GLU A 1 74 ? -23.535 -0.412 22.959 1.00 95.38 74 GLU A N 1
ATOM 561 C CA . GLU A 1 74 ? -24.630 -1.271 23.436 1.00 95.38 74 GLU A CA 1
ATOM 562 C C . GLU A 1 74 ? -24.416 -1.710 24.895 1.00 95.38 74 GLU A C 1
ATOM 564 O O . GLU A 1 74 ? -25.331 -1.646 25.719 1.00 95.38 74 GLU A O 1
ATOM 569 N N . ILE A 1 75 ? -23.185 -2.095 25.259 1.00 93.31 75 ILE A N 1
ATOM 570 C CA . ILE A 1 75 ? -22.836 -2.453 26.644 1.00 93.31 75 ILE A CA 1
ATOM 571 C C . ILE A 1 75 ? -22.982 -1.244 27.581 1.00 93.31 75 ILE A C 1
ATOM 573 O O . ILE A 1 75 ? -23.403 -1.409 28.732 1.00 93.31 75 ILE A O 1
ATOM 577 N N . ARG A 1 76 ? -22.645 -0.032 27.116 1.00 92.62 76 ARG A N 1
ATOM 578 C CA . ARG A 1 76 ? -22.825 1.207 27.890 1.00 92.62 76 ARG A CA 1
ATOM 579 C C . ARG A 1 76 ? -24.300 1.434 28.214 1.00 92.62 76 ARG A C 1
ATOM 581 O O . ARG A 1 76 ? -24.623 1.706 29.371 1.00 92.62 76 ARG A O 1
ATOM 588 N N . ASP A 1 77 ? -25.167 1.269 27.223 1.00 93.00 77 ASP A N 1
ATOM 589 C CA . ASP A 1 77 ? -26.607 1.505 27.343 1.00 93.00 77 ASP A CA 1
ATOM 590 C C . ASP A 1 77 ? -27.299 0.490 28.264 1.00 93.00 77 ASP A C 1
ATOM 592 O O . ASP A 1 77 ? -28.260 0.826 28.957 1.00 93.00 77 ASP A O 1
ATOM 596 N N . MET A 1 78 ? -26.783 -0.742 28.344 1.00 93.00 78 MET A N 1
ATOM 597 C CA . MET A 1 78 ? -27.303 -1.773 29.253 1.00 93.00 78 MET A CA 1
ATOM 598 C C . MET A 1 78 ? -26.999 -1.502 30.735 1.00 93.00 78 MET A C 1
ATOM 600 O O . MET A 1 78 ? -27.697 -2.026 31.607 1.00 93.00 78 MET A O 1
ATOM 604 N N . ALA A 1 79 ? -25.954 -0.730 31.052 1.00 88.06 79 ALA A N 1
ATOM 605 C CA . ALA A 1 79 ? -25.527 -0.485 32.432 1.00 88.06 79 ALA A CA 1
ATOM 606 C C . ALA A 1 79 ? -24.921 0.922 32.635 1.00 88.06 79 ALA A C 1
ATOM 608 O O . ALA A 1 79 ? -23.765 1.036 33.065 1.00 88.06 79 ALA A O 1
ATOM 609 N N . PRO A 1 80 ? -25.692 2.002 32.400 1.00 83.19 80 PRO A N 1
ATOM 610 C CA . PRO A 1 80 ? -25.174 3.373 32.370 1.00 83.19 80 PRO A CA 1
ATOM 611 C C . PRO A 1 80 ? -24.599 3.844 33.716 1.00 83.19 80 PRO A C 1
ATOM 613 O O . PRO A 1 80 ? -23.649 4.624 33.748 1.00 83.19 80 PRO A O 1
ATOM 616 N N . ASP A 1 81 ? -25.112 3.324 34.835 1.00 92.38 81 ASP A N 1
ATOM 617 C CA . ASP A 1 81 ? -24.681 3.716 36.184 1.00 92.38 81 ASP A CA 1
ATOM 618 C C . ASP A 1 81 ? -23.464 2.926 36.708 1.00 92.38 81 ASP A C 1
ATOM 620 O O . ASP A 1 81 ? -22.929 3.216 37.787 1.00 92.38 81 ASP A O 1
ATOM 624 N N . ASN A 1 82 ? -22.982 1.923 35.964 1.00 93.56 82 ASN A N 1
ATOM 625 C CA . ASN A 1 82 ? -21.849 1.097 36.376 1.00 93.56 82 ASN A CA 1
ATOM 626 C C . ASN A 1 82 ? -20.511 1.800 36.089 1.00 93.56 82 ASN A C 1
ATOM 628 O O . ASN A 1 82 ? -19.814 1.491 35.125 1.00 93.56 82 ASN A O 1
ATOM 632 N N . LYS A 1 83 ? -20.110 2.719 36.978 1.00 91.19 83 LYS A N 1
ATOM 633 C CA . LYS A 1 83 ? -18.883 3.529 36.828 1.00 91.19 83 LYS A CA 1
ATOM 634 C C . LYS A 1 83 ? -17.607 2.725 36.500 1.00 91.19 83 LYS A C 1
ATOM 636 O O . LYS A 1 83 ? -16.843 3.182 35.647 1.00 91.19 83 LYS A O 1
ATOM 641 N N . PRO A 1 84 ? -17.312 1.574 37.146 1.00 92.88 84 PRO A N 1
ATOM 642 C CA . PRO A 1 84 ? -16.177 0.737 36.750 1.00 92.88 84 PRO A CA 1
ATOM 643 C C . PRO A 1 84 ? -16.248 0.226 35.306 1.00 92.88 84 PRO A C 1
ATOM 645 O O . PRO A 1 84 ? -15.212 0.165 34.645 1.00 92.88 84 PRO A O 1
ATOM 648 N N . MET A 1 85 ? -17.444 -0.129 34.822 1.00 92.81 85 MET A N 1
ATOM 649 C CA . MET A 1 85 ? -17.669 -0.552 33.437 1.00 92.81 85 MET A CA 1
ATOM 650 C C . MET A 1 85 ? 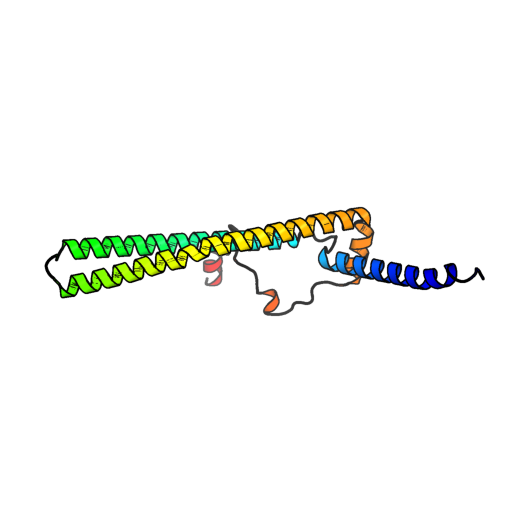-17.478 0.620 32.474 1.00 92.81 85 MET A C 1
ATOM 652 O O . MET A 1 85 ? -16.687 0.512 31.542 1.00 92.81 85 MET A O 1
ATOM 656 N N . THR A 1 86 ? -18.122 1.761 32.738 1.00 90.69 86 THR A N 1
ATOM 657 C CA . THR A 1 86 ? -18.050 2.951 31.877 1.00 90.69 86 THR A CA 1
ATOM 658 C C . THR A 1 86 ? -16.605 3.387 31.642 1.00 90.69 86 THR A C 1
ATOM 660 O O . THR A 1 86 ? -16.213 3.595 30.501 1.00 90.69 86 THR A O 1
ATOM 663 N N . LYS A 1 87 ? -15.762 3.389 32.687 1.00 93.62 87 LYS A N 1
ATOM 664 C CA . LYS A 1 87 ? -14.326 3.700 32.550 1.00 93.62 87 LYS A CA 1
ATOM 665 C C . LYS A 1 87 ? -13.569 2.748 31.621 1.00 93.62 87 LYS A C 1
ATOM 667 O O . LYS A 1 87 ? -12.609 3.160 30.979 1.00 93.62 87 LYS A O 1
ATOM 672 N N . LYS A 1 88 ? -13.938 1.464 31.590 1.00 94.50 88 LYS A N 1
ATOM 673 C CA . LYS A 1 88 ? -13.324 0.492 30.673 1.00 94.50 88 LYS A CA 1
ATOM 674 C C . LYS A 1 88 ? -13.786 0.728 29.237 1.00 94.50 88 LYS A C 1
ATOM 676 O O . LYS A 1 88 ? -12.965 0.617 28.337 1.00 94.50 88 LYS A O 1
ATOM 681 N N . LEU A 1 89 ? -15.057 1.073 29.042 1.00 94.75 89 LEU A N 1
ATOM 682 C CA . LEU A 1 89 ? -15.609 1.416 27.730 1.00 94.75 89 LEU A CA 1
ATOM 683 C C . LEU A 1 89 ? -14.997 2.712 27.183 1.00 94.75 89 LEU A C 1
ATOM 685 O O . LEU A 1 89 ? -14.663 2.760 26.008 1.00 94.75 89 LEU A O 1
ATOM 689 N N . ASP A 1 90 ? -14.765 3.721 28.030 1.00 93.75 90 ASP A N 1
ATOM 690 C CA . ASP A 1 90 ? -14.028 4.935 27.643 1.00 93.75 90 ASP A CA 1
ATOM 691 C C . ASP A 1 90 ? -12.608 4.578 27.165 1.00 93.75 90 ASP A C 1
ATOM 693 O O . ASP A 1 90 ? -12.187 4.991 26.089 1.00 93.75 90 ASP A O 1
ATOM 697 N N . ALA A 1 91 ? -11.900 3.719 27.909 1.00 95.62 91 ALA A N 1
ATOM 698 C CA . ALA A 1 91 ? -10.569 3.259 27.515 1.00 95.62 91 ALA A CA 1
ATOM 699 C C . ALA A 1 91 ? -10.570 2.442 26.209 1.00 95.62 91 ALA A C 1
ATOM 701 O O . ALA A 1 91 ? -9.570 2.446 25.497 1.00 95.62 91 ALA A O 1
ATOM 702 N N . ILE A 1 92 ? -11.658 1.730 25.892 1.00 95.56 92 ILE A N 1
ATOM 703 C CA . ILE A 1 92 ? -11.834 1.075 24.587 1.00 95.56 92 ILE A CA 1
ATOM 704 C C . ILE A 1 92 ? -12.004 2.138 23.496 1.00 95.56 92 ILE A C 1
ATOM 706 O O . ILE A 1 92 ? -11.289 2.073 22.500 1.00 95.56 92 ILE A O 1
ATOM 710 N N . GLY A 1 93 ? -12.856 3.144 23.712 1.00 95.38 93 GLY A N 1
ATOM 711 C CA . GLY A 1 93 ? -13.046 4.262 22.782 1.00 95.38 93 GLY A CA 1
ATOM 712 C C . GLY A 1 93 ? -11.742 4.999 22.455 1.00 95.38 93 GLY A C 1
ATOM 713 O O . GLY A 1 93 ? -11.448 5.246 21.287 1.00 95.38 93 GLY A O 1
ATOM 714 N N . ASP A 1 94 ? -10.891 5.245 23.455 1.00 96.31 94 ASP A N 1
ATOM 715 C CA . ASP A 1 94 ? -9.567 5.849 23.244 1.00 96.31 94 ASP A CA 1
ATOM 716 C C . ASP A 1 94 ? -8.671 4.984 22.336 1.00 96.31 94 ASP A C 1
ATOM 718 O O . ASP A 1 94 ? -7.927 5.494 21.494 1.00 96.31 94 ASP A O 1
ATOM 722 N N . ARG A 1 95 ? -8.729 3.652 22.487 1.00 96.19 95 ARG A N 1
ATOM 723 C CA . ARG A 1 95 ? -7.968 2.717 21.640 1.00 96.19 95 ARG A CA 1
ATOM 724 C C . ARG A 1 95 ? -8.511 2.670 20.222 1.00 96.19 95 ARG A C 1
ATOM 726 O O . ARG A 1 95 ? -7.714 2.620 19.293 1.00 96.19 95 ARG A O 1
ATOM 733 N N . ILE A 1 96 ? -9.830 2.712 20.069 1.00 95.38 96 ILE A N 1
ATOM 734 C CA . ILE A 1 96 ? -10.504 2.799 18.774 1.00 95.38 96 ILE A CA 1
ATOM 735 C C . ILE A 1 96 ? -10.046 4.060 18.035 1.00 95.38 96 ILE A C 1
ATOM 737 O O . ILE A 1 96 ? -9.558 3.962 16.910 1.00 95.38 96 ILE A O 1
ATOM 741 N N . GLY A 1 97 ? -10.073 5.221 18.699 1.00 92.94 97 GLY A N 1
ATOM 742 C CA . GLY A 1 97 ? -9.580 6.480 18.134 1.00 92.94 97 GLY A CA 1
ATOM 743 C C . GLY A 1 97 ? -8.117 6.407 17.683 1.00 92.94 97 GLY A C 1
ATOM 744 O O . GLY A 1 97 ? -7.787 6.842 16.581 1.00 92.94 97 GLY A O 1
ATOM 745 N N . ALA A 1 98 ? -7.249 5.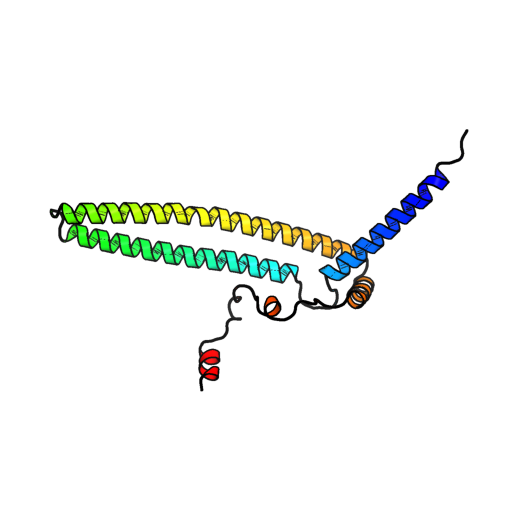779 18.483 1.00 94.31 98 ALA A N 1
ATOM 746 C CA . ALA A 1 98 ? -5.846 5.581 18.117 1.00 94.31 98 ALA A CA 1
ATOM 747 C C . ALA A 1 98 ? -5.661 4.694 16.868 1.00 94.31 98 ALA A C 1
ATOM 749 O O . ALA A 1 98 ? -4.721 4.911 16.103 1.00 94.31 98 ALA A O 1
ATOM 750 N N . VAL A 1 99 ? -6.539 3.709 16.639 1.00 92.81 99 VAL A N 1
ATOM 751 C CA . VAL A 1 99 ? -6.497 2.880 15.423 1.00 92.81 99 VAL A CA 1
ATOM 752 C C . VAL A 1 99 ? -6.909 3.690 14.193 1.00 92.81 99 VAL A C 1
ATOM 754 O O . VAL A 1 99 ? -6.193 3.649 13.195 1.00 92.81 99 VAL A O 1
ATOM 757 N N . PHE A 1 100 ? -7.982 4.486 14.271 1.00 90.38 100 PHE A N 1
ATOM 758 C CA . PHE A 1 100 ? -8.384 5.381 13.175 1.00 90.38 100 PHE A CA 1
ATOM 759 C C . PHE A 1 100 ? -7.258 6.346 12.775 1.00 90.38 100 PHE A C 1
ATOM 761 O O . PHE A 1 100 ? -6.943 6.497 11.591 1.00 90.38 100 PHE A O 1
ATOM 768 N N . GLU A 1 101 ? -6.603 6.965 13.759 1.00 89.44 101 GLU A N 1
ATOM 769 C CA . GLU A 1 101 ? -5.476 7.865 13.506 1.00 89.44 101 GLU A CA 1
ATOM 770 C C . GLU A 1 101 ? -4.299 7.122 12.852 1.00 89.44 101 GLU A C 1
ATOM 772 O O . GLU A 1 101 ? -3.740 7.593 11.860 1.00 89.44 101 GLU A O 1
ATOM 777 N N . ALA A 1 102 ? -3.964 5.922 13.335 1.00 87.38 102 ALA A N 1
ATOM 778 C CA . ALA A 1 102 ? -2.897 5.106 12.759 1.00 87.38 102 ALA A CA 1
ATOM 779 C C . ALA A 1 102 ? -3.187 4.694 11.303 1.00 87.38 102 ALA A C 1
ATOM 781 O O . ALA A 1 102 ? -2.297 4.770 10.451 1.00 87.38 102 ALA A O 1
ATOM 782 N N . CYS A 1 103 ? -4.429 4.313 10.992 1.00 87.81 103 CYS A N 1
ATOM 783 C CA . CYS A 1 103 ? -4.855 3.952 9.638 1.00 87.81 103 CYS A CA 1
ATOM 784 C C . CYS A 1 103 ? -4.798 5.138 8.662 1.00 87.81 103 CYS A C 1
ATOM 786 O O . CYS A 1 103 ? -4.619 4.932 7.466 1.00 87.81 103 CYS A O 1
ATOM 788 N N . THR A 1 104 ? -4.826 6.383 9.149 1.00 80.62 104 THR A N 1
ATOM 789 C CA . THR A 1 104 ? -4.689 7.581 8.298 1.00 80.62 104 THR A CA 1
ATOM 790 C C . THR A 1 104 ? -3.314 7.650 7.601 1.00 80.62 104 THR A C 1
ATOM 792 O O . THR A 1 104 ? -3.169 8.264 6.545 1.00 80.62 104 THR A O 1
ATOM 795 N N . PHE A 1 105 ? -2.287 6.964 8.124 1.00 78.19 105 PHE A N 1
ATOM 796 C CA . PHE A 1 105 ? -0.968 6.866 7.479 1.00 78.19 105 PHE A CA 1
ATOM 797 C C . PHE A 1 105 ? -0.977 6.041 6.175 1.00 78.19 105 PHE A C 1
ATOM 799 O O . PHE A 1 105 ? -0.063 6.161 5.347 1.00 78.19 105 PHE A O 1
ATOM 806 N N . GLN A 1 106 ? -2.004 5.212 5.967 1.00 82.69 106 GLN A N 1
ATOM 807 C CA . GLN A 1 106 ? -2.133 4.380 4.775 1.00 82.69 106 GLN A CA 1
ATOM 808 C C . GLN A 1 106 ? -2.334 5.227 3.507 1.00 82.69 106 GLN A C 1
ATOM 810 O O . GLN A 1 106 ? -1.679 4.942 2.505 1.00 82.69 106 GLN A O 1
ATOM 815 N N . ASP A 1 107 ? -3.080 6.336 3.572 1.00 80.25 107 ASP A N 1
ATOM 816 C CA . ASP A 1 107 ? -3.257 7.269 2.443 1.00 80.25 107 ASP A CA 1
ATOM 817 C C . ASP A 1 107 ? -1.909 7.833 1.945 1.00 80.25 107 ASP A C 1
ATOM 819 O O . ASP A 1 107 ? -1.584 7.803 0.754 1.00 80.25 107 ASP A O 1
ATOM 823 N N . ILE A 1 108 ? -1.029 8.238 2.869 1.00 82.06 108 ILE A N 1
ATOM 824 C CA . ILE A 1 108 ? 0.321 8.716 2.526 1.00 82.06 108 ILE A CA 1
ATOM 825 C C . ILE A 1 108 ? 1.149 7.604 1.869 1.00 82.06 108 ILE A C 1
ATOM 827 O O . ILE A 1 108 ? 1.945 7.871 0.961 1.00 82.06 108 ILE A O 1
ATOM 831 N N . THR A 1 109 ? 0.988 6.362 2.326 1.00 83.12 109 THR A N 1
ATOM 832 C CA . THR A 1 109 ? 1.699 5.208 1.764 1.00 83.12 109 THR A CA 1
ATOM 833 C C . THR A 1 109 ? 1.214 4.905 0.347 1.00 83.12 109 THR A C 1
ATOM 835 O O . THR A 1 109 ? 2.052 4.809 -0.552 1.00 83.12 109 THR A O 1
ATOM 838 N N . GLY A 1 110 ? -0.102 4.872 0.114 1.00 85.00 110 GLY A N 1
ATOM 839 C CA . GLY A 1 110 ? -0.697 4.694 -1.214 1.00 85.00 110 GLY A CA 1
ATOM 840 C C . GLY A 1 110 ? -0.202 5.750 -2.203 1.00 85.00 110 GLY A C 1
ATOM 841 O O . GLY A 1 110 ? 0.386 5.418 -3.233 1.00 85.00 110 GLY A O 1
ATOM 842 N N . GLN A 1 111 ? -0.277 7.033 -1.830 1.00 85.81 111 GLN A N 1
ATOM 843 C CA . GLN A 1 111 ? 0.217 8.136 -2.665 1.00 85.81 111 GLN A CA 1
ATOM 844 C C . GLN A 1 111 ? 1.713 8.025 -2.996 1.00 85.81 111 GLN A C 1
ATOM 846 O O . GLN A 1 111 ? 2.143 8.363 -4.106 1.00 85.81 111 GLN A O 1
ATOM 851 N N . ARG A 1 112 ? 2.543 7.582 -2.042 1.00 87.94 112 ARG A N 1
ATOM 852 C CA . ARG A 1 112 ? 3.982 7.376 -2.273 1.00 87.94 112 ARG A CA 1
ATOM 853 C C . ARG A 1 112 ? 4.230 6.243 -3.260 1.00 87.94 112 ARG A C 1
ATOM 855 O O . ARG A 1 112 ? 5.044 6.424 -4.164 1.00 87.94 112 ARG A O 1
ATOM 862 N N . VAL A 1 113 ? 3.524 5.122 -3.130 1.00 86.44 113 VAL A N 1
ATOM 863 C CA . VAL A 1 113 ? 3.653 4.000 -4.068 1.00 86.44 113 VAL A CA 1
ATOM 864 C C . VAL A 1 113 ? 3.182 4.407 -5.465 1.00 86.44 113 VAL A C 1
ATOM 866 O O . VAL A 1 113 ? 3.916 4.191 -6.427 1.00 86.44 113 VAL A O 1
ATOM 869 N N . SER A 1 114 ? 2.060 5.122 -5.598 1.00 84.88 114 SER A N 1
ATOM 870 C CA . SER A 1 114 ? 1.601 5.631 -6.901 1.00 84.88 114 SER A CA 1
ATOM 871 C C . SER A 1 114 ? 2.627 6.555 -7.576 1.00 84.88 114 SER A C 1
ATOM 873 O O . SER A 1 114 ? 2.800 6.520 -8.799 1.00 84.88 114 SER A O 1
ATOM 875 N N . LYS A 1 115 ? 3.371 7.363 -6.804 1.00 87.88 115 LYS A N 1
ATOM 876 C CA . LYS A 1 115 ? 4.485 8.176 -7.336 1.00 87.88 115 LYS A CA 1
ATOM 877 C C . LYS A 1 115 ? 5.649 7.321 -7.836 1.00 87.88 115 LYS A C 1
ATOM 879 O O . LYS A 1 115 ? 6.235 7.645 -8.873 1.00 87.88 115 LYS A O 1
ATOM 884 N N . VAL A 1 116 ? 5.982 6.240 -7.129 1.00 88.69 116 VAL A N 1
ATOM 885 C CA . VAL A 1 116 ? 7.002 5.275 -7.572 1.00 88.69 116 VAL A CA 1
ATOM 886 C C . VAL A 1 116 ? 6.563 4.612 -8.876 1.00 88.69 116 VAL A C 1
ATOM 888 O O . VAL A 1 116 ? 7.320 4.638 -9.842 1.00 88.69 116 VAL A O 1
ATOM 891 N N . VAL A 1 117 ? 5.320 4.129 -8.948 1.00 86.25 117 VAL A N 1
ATOM 892 C CA . VAL A 1 117 ? 4.730 3.543 -10.164 1.00 86.25 117 VAL A CA 1
ATOM 893 C C . VAL A 1 117 ? 4.791 4.517 -11.343 1.00 86.25 117 VAL A C 1
ATOM 895 O O . VAL A 1 117 ? 5.232 4.156 -12.432 1.00 86.25 117 VAL A O 1
ATOM 898 N N . THR A 1 118 ? 4.424 5.781 -11.126 1.00 85.44 118 THR A N 1
ATOM 899 C CA . THR A 1 118 ? 4.491 6.822 -12.167 1.00 85.44 118 THR A CA 1
ATOM 900 C C . THR A 1 118 ? 5.924 7.041 -12.657 1.00 85.44 118 THR A C 1
ATOM 902 O O . THR A 1 118 ? 6.166 7.178 -13.855 1.00 85.44 118 THR A O 1
ATOM 905 N N . SER A 1 119 ? 6.893 7.031 -11.739 1.00 87.69 119 SER A N 1
ATOM 906 C CA . SER A 1 119 ? 8.311 7.185 -12.076 1.00 87.69 119 SER A CA 1
ATOM 907 C C . SER A 1 119 ? 8.844 5.985 -12.864 1.00 87.69 119 SER A C 1
ATOM 909 O O . SER A 1 119 ? 9.592 6.169 -13.821 1.00 87.69 119 SER A O 1
ATOM 911 N N . LEU A 1 120 ? 8.428 4.766 -12.509 1.00 85.81 120 LEU A N 1
ATOM 912 C CA . LEU A 1 120 ? 8.778 3.549 -13.244 1.00 85.81 120 LEU A CA 1
ATOM 913 C C . LEU A 1 120 ? 8.204 3.558 -14.665 1.00 85.81 120 LEU A C 1
ATOM 915 O O . LEU A 1 120 ? 8.939 3.262 -15.603 1.00 85.81 120 LEU A O 1
ATOM 919 N N . LYS A 1 121 ? 6.946 3.984 -14.842 1.00 81.75 121 LYS A N 1
ATOM 920 C CA . LYS A 1 121 ? 6.328 4.153 -16.172 1.00 81.75 121 LYS A CA 1
ATOM 921 C C . LYS A 1 121 ? 7.088 5.167 -17.026 1.00 81.75 121 LYS A C 1
ATOM 923 O O . LYS A 1 121 ? 7.371 4.906 -18.191 1.00 81.75 121 LYS A O 1
ATOM 928 N N . PHE A 1 122 ? 7.494 6.291 -16.435 1.00 84.06 122 PHE A N 1
ATOM 929 C CA . PHE A 1 122 ? 8.313 7.282 -17.134 1.00 84.06 122 PHE A CA 1
ATOM 930 C C . PHE A 1 122 ? 9.672 6.716 -17.574 1.00 84.06 122 PHE A C 1
ATOM 932 O O . PHE A 1 122 ? 10.127 6.989 -18.686 1.00 84.06 122 PHE A O 1
ATOM 939 N N . ILE A 1 123 ? 10.329 5.930 -16.714 1.00 84.44 123 ILE A N 1
ATOM 940 C CA . ILE A 1 123 ? 11.582 5.254 -17.066 1.00 84.44 123 ILE A CA 1
ATOM 941 C C . ILE A 1 123 ? 11.342 4.287 -18.229 1.00 84.44 123 ILE A C 1
ATOM 943 O O . ILE A 1 123 ? 12.074 4.364 -19.215 1.00 84.44 123 ILE A O 1
ATOM 947 N N . ASP A 1 124 ? 10.307 3.447 -18.159 1.00 82.38 124 ASP A N 1
ATOM 948 C CA . ASP A 1 124 ? 9.982 2.488 -19.219 1.00 82.38 124 ASP A CA 1
ATOM 949 C C . ASP A 1 124 ? 9.765 3.177 -20.578 1.00 82.38 124 ASP A C 1
ATOM 951 O O . ASP A 1 124 ? 10.407 2.822 -21.565 1.00 82.38 124 ASP A O 1
ATOM 955 N N . GLU A 1 125 ? 8.987 4.261 -20.634 1.00 83.69 125 GLU A N 1
ATOM 956 C CA . GLU A 1 125 ? 8.788 5.037 -21.868 1.00 83.69 125 GLU A CA 1
ATOM 957 C C . GLU A 1 125 ? 10.109 5.531 -22.489 1.00 83.69 125 GLU A C 1
ATOM 959 O O . GLU A 1 125 ? 10.296 5.511 -23.717 1.00 83.69 125 GLU A O 1
ATOM 964 N N . LYS A 1 126 ? 11.059 5.971 -21.654 1.00 83.06 126 LYS A N 1
ATOM 965 C CA . LYS A 1 126 ? 12.376 6.423 -22.123 1.00 83.06 126 LYS A CA 1
ATOM 966 C C . LYS A 1 126 ? 13.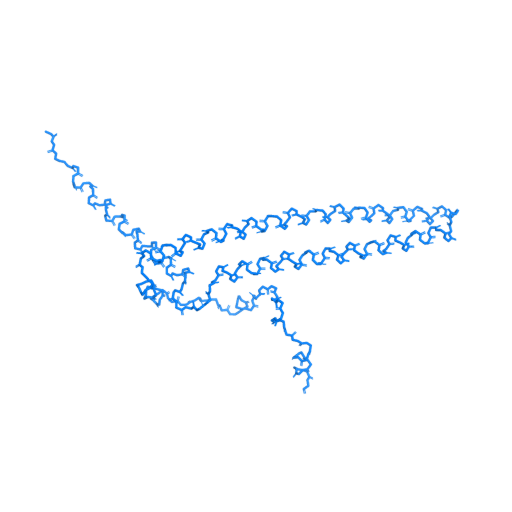232 5.268 -22.608 1.00 83.06 126 LYS A C 1
ATOM 968 O O . LYS A 1 126 ? 13.851 5.405 -23.666 1.00 83.06 126 LYS A O 1
ATOM 973 N N . LEU A 1 127 ? 13.233 4.139 -21.903 1.00 80.94 127 LEU A N 1
ATOM 974 C CA . LEU A 1 127 ? 13.920 2.934 -22.363 1.00 80.94 127 LEU A CA 1
ATOM 975 C C . LEU A 1 127 ? 13.337 2.468 -23.702 1.00 80.94 127 LEU A C 1
ATOM 977 O O . LEU A 1 127 ? 14.093 2.186 -24.626 1.00 80.94 127 LEU A O 1
ATOM 981 N N . ASN A 1 128 ? 12.017 2.508 -23.871 1.00 79.12 128 ASN A N 1
ATOM 982 C CA . ASN A 1 128 ? 11.331 2.115 -25.107 1.00 79.12 128 ASN A CA 1
ATOM 983 C C . ASN A 1 128 ? 11.707 3.014 -26.283 1.00 79.12 128 ASN A C 1
ATOM 985 O O . ASN A 1 128 ? 11.919 2.535 -27.400 1.00 79.12 128 ASN A O 1
ATOM 989 N N . THR A 1 129 ? 11.871 4.308 -26.016 1.00 83.50 129 THR A N 1
ATOM 990 C CA . THR A 1 129 ? 12.400 5.266 -26.990 1.00 83.50 129 THR A CA 1
ATOM 991 C C . THR A 1 129 ? 13.858 4.955 -27.350 1.00 83.50 129 THR A C 1
ATOM 993 O O . THR A 1 129 ? 14.231 5.009 -28.517 1.00 83.50 129 THR A O 1
ATOM 996 N N . MET A 1 130 ? 14.708 4.592 -26.384 1.00 80.94 130 MET A N 1
ATOM 997 C CA . MET A 1 130 ? 16.099 4.211 -26.672 1.00 80.94 130 MET A CA 1
ATOM 998 C C . MET A 1 130 ? 16.187 2.906 -27.473 1.00 80.94 130 MET A C 1
ATOM 1000 O O . MET A 1 130 ? 16.961 2.822 -28.427 1.00 80.94 130 MET A O 1
ATOM 1004 N N . VAL A 1 131 ? 15.355 1.916 -27.139 1.00 78.19 131 VAL A N 1
ATOM 1005 C CA . VAL A 1 131 ? 15.248 0.652 -27.880 1.00 78.19 131 VAL A CA 1
ATOM 1006 C C . VAL A 1 131 ? 14.821 0.905 -29.327 1.00 78.19 131 VAL A C 1
ATOM 1008 O O . VAL A 1 131 ? 15.402 0.324 -30.245 1.00 78.19 131 VAL A O 1
ATOM 1011 N N . SER A 1 132 ? 13.837 1.781 -29.560 1.00 79.94 132 SER A N 1
ATOM 1012 C CA . SER A 1 132 ? 13.375 2.094 -30.919 1.00 79.94 132 SER A CA 1
ATOM 1013 C C . SER A 1 132 ? 14.436 2.822 -31.750 1.00 79.94 132 SER A C 1
ATOM 1015 O O . SER A 1 132 ? 14.575 2.531 -32.935 1.00 79.94 132 SER A O 1
ATOM 1017 N N . LEU A 1 133 ? 15.232 3.701 -31.130 1.00 81.19 133 LEU A N 1
ATOM 1018 C CA . LEU A 1 133 ? 16.331 4.415 -31.789 1.00 81.19 133 LEU A CA 1
ATOM 1019 C C . LEU A 1 133 ? 17.516 3.510 -32.153 1.00 81.19 133 LEU A C 1
ATOM 1021 O O . LEU A 1 133 ? 18.188 3.761 -33.152 1.00 81.19 133 LEU A O 1
ATOM 1025 N N . TRP A 1 134 ? 17.816 2.493 -31.341 1.00 79.56 134 TRP A N 1
ATOM 1026 C CA . TRP A 1 134 ? 18.975 1.613 -31.557 1.00 79.56 134 TRP A CA 1
ATOM 1027 C C . TRP A 1 134 ? 18.662 0.334 -32.334 1.00 79.56 134 TRP A C 1
ATOM 1029 O O . TRP A 1 134 ? 19.590 -0.303 -32.827 1.00 79.56 134 TRP A O 1
ATOM 1039 N N . GLY A 1 135 ? 17.382 0.006 -32.502 1.00 79.56 135 GLY A N 1
ATOM 1040 C CA . GLY A 1 135 ? 16.927 -1.170 -33.234 1.00 79.56 135 GLY A CA 1
ATOM 1041 C C . GLY A 1 135 ? 16.755 -2.380 -32.318 1.00 79.56 135 GLY A C 1
ATOM 1042 O O . GLY A 1 135 ? 17.669 -2.782 -31.596 1.00 79.56 135 GLY A O 1
ATOM 1043 N N . LYS A 1 136 ? 15.561 -2.981 -32.369 1.00 74.88 136 LYS A N 1
ATOM 1044 C CA . LYS A 1 136 ? 15.180 -4.121 -31.521 1.00 74.88 136 LYS A CA 1
ATOM 1045 C C . LYS A 1 136 ? 16.068 -5.346 -31.757 1.00 74.88 136 LYS A C 1
ATOM 1047 O O . LYS A 1 136 ? 16.466 -5.984 -30.789 1.00 74.88 136 LYS A O 1
ATOM 1052 N N . ASP A 1 137 ? 16.429 -5.619 -33.009 1.00 77.06 137 ASP A N 1
ATOM 1053 C CA . ASP A 1 137 ? 17.178 -6.824 -33.392 1.00 77.06 137 ASP A CA 1
ATOM 1054 C C . ASP A 1 137 ? 18.620 -6.825 -32.857 1.00 77.06 137 ASP A C 1
ATOM 1056 O O . ASP A 1 137 ? 19.113 -7.848 -32.380 1.00 77.06 137 ASP A O 1
ATOM 1060 N N . GLU A 1 138 ? 19.294 -5.670 -32.871 1.00 76.25 138 GLU A N 1
ATOM 1061 C CA . GLU A 1 138 ? 20.665 -5.547 -32.352 1.00 76.25 138 GLU A CA 1
ATOM 1062 C C . GLU A 1 138 ? 20.690 -5.673 -30.822 1.00 76.25 138 GLU A C 1
ATOM 1064 O O . GLU A 1 138 ? 21.565 -6.335 -30.263 1.00 76.25 138 GLU A O 1
ATOM 1069 N N . LEU A 1 139 ? 19.703 -5.093 -30.131 1.00 75.62 139 LEU A N 1
ATOM 1070 C CA . LEU A 1 139 ? 19.577 -5.228 -28.678 1.00 75.62 139 LEU A CA 1
ATOM 1071 C C . LEU A 1 139 ? 19.169 -6.649 -28.260 1.00 75.62 139 LEU A C 1
ATOM 1073 O O . LEU A 1 139 ? 19.664 -7.131 -27.244 1.00 75.62 139 LEU A O 1
ATOM 1077 N N . ALA A 1 140 ? 18.331 -7.340 -29.038 1.00 73.69 140 ALA A N 1
ATOM 1078 C CA . ALA A 1 140 ? 17.997 -8.749 -28.810 1.00 73.69 140 ALA A CA 1
ATOM 1079 C C . ALA A 1 140 ? 19.244 -9.642 -28.910 1.00 73.69 140 ALA A C 1
ATOM 1081 O O . ALA A 1 140 ? 19.474 -10.498 -28.053 1.00 73.69 140 ALA A O 1
ATOM 1082 N N . ARG A 1 141 ? 20.102 -9.398 -29.914 1.00 78.19 141 ARG A N 1
ATOM 1083 C CA . ARG A 1 141 ? 21.381 -10.112 -30.050 1.00 78.19 141 ARG A CA 1
ATOM 1084 C C . ARG A 1 141 ? 22.278 -9.885 -28.834 1.00 78.19 141 ARG A C 1
ATOM 1086 O O . ARG A 1 141 ? 22.769 -10.851 -28.259 1.00 78.19 141 ARG A O 1
ATOM 1093 N N . LEU A 1 142 ? 22.443 -8.627 -28.419 1.00 75.56 142 LEU A N 1
ATOM 1094 C CA . LEU A 1 142 ? 23.243 -8.271 -27.243 1.00 75.56 142 LEU A CA 1
ATOM 1095 C C . LEU A 1 142 ? 22.684 -8.877 -25.953 1.00 75.56 142 LEU A C 1
ATOM 1097 O O . LEU A 1 142 ? 23.456 -9.318 -25.112 1.00 75.56 142 LEU A O 1
ATOM 1101 N N . SER A 1 143 ? 21.363 -8.928 -25.793 1.00 72.75 143 SER A N 1
ATOM 1102 C CA . SER A 1 143 ? 20.727 -9.529 -24.618 1.00 72.75 143 SER A CA 1
ATOM 1103 C C . SER A 1 143 ? 21.036 -11.024 -24.515 1.00 72.75 143 SER A C 1
ATOM 1105 O O . SER A 1 143 ? 21.468 -11.500 -23.467 1.00 72.75 143 SER A O 1
ATOM 1107 N N . LYS A 1 144 ? 20.948 -11.750 -25.636 1.00 75.69 144 LYS A N 1
ATOM 1108 C CA . LYS A 1 144 ? 21.302 -13.174 -25.705 1.00 75.69 144 LYS A CA 1
ATOM 1109 C C . LYS A 1 144 ? 22.779 -13.445 -25.386 1.00 75.69 144 LYS A C 1
ATOM 1111 O O . LYS A 1 144 ? 23.101 -14.500 -24.852 1.00 75.69 144 LYS A O 1
ATOM 1116 N N . GLU A 1 145 ? 23.672 -12.506 -25.702 1.00 73.62 145 GLU A N 1
ATOM 1117 C CA . GLU A 1 145 ? 25.097 -12.577 -25.342 1.00 73.62 145 GLU A CA 1
ATOM 1118 C C . GLU A 1 145 ? 25.350 -12.347 -23.837 1.00 73.62 145 GLU A C 1
ATOM 1120 O O . GLU A 1 145 ? 26.375 -12.792 -23.324 1.00 73.62 145 GLU A O 1
ATOM 1125 N N . ILE A 1 146 ? 24.444 -11.659 -23.130 1.00 69.62 146 ILE A N 1
ATOM 1126 C CA . ILE A 1 146 ? 24.582 -11.313 -21.704 1.00 69.62 146 ILE A CA 1
ATOM 1127 C C . ILE A 1 146 ? 24.115 -12.459 -20.781 1.00 69.62 146 ILE A C 1
ATOM 1129 O O . ILE A 1 146 ? 24.617 -12.564 -19.663 1.00 69.62 146 ILE A O 1
ATOM 1133 N N . GLY A 1 147 ? 23.256 -13.363 -21.267 1.00 60.59 147 GLY A N 1
ATOM 1134 C CA . GLY A 1 147 ? 22.748 -14.518 -20.512 1.00 60.59 147 GLY A CA 1
ATOM 1135 C C . GLY A 1 147 ? 21.510 -14.210 -19.657 1.00 60.59 147 GLY A C 1
ATOM 1136 O O . GLY A 1 147 ? 21.175 -13.049 -19.422 1.00 60.59 147 GLY A O 1
ATOM 1137 N N . GLU A 1 148 ? 20.802 -15.261 -19.229 1.00 57.16 148 GLU A N 1
ATOM 1138 C CA . GLU A 1 148 ? 19.580 -15.169 -18.413 1.00 57.16 148 GLU A CA 1
ATOM 1139 C C . GLU A 1 148 ? 19.868 -14.992 -16.911 1.00 57.16 148 GLU A C 1
ATOM 1141 O O . GLU A 1 148 ? 20.974 -15.213 -16.420 1.00 57.16 148 GLU A O 1
ATOM 1146 N N . ASP A 1 149 ? 18.833 -14.554 -16.196 1.00 57.81 149 ASP A N 1
ATOM 1147 C CA . ASP A 1 149 ? 18.820 -14.259 -14.764 1.00 57.81 149 ASP A CA 1
ATOM 1148 C C . ASP A 1 149 ? 19.228 -15.480 -13.917 1.00 57.81 149 ASP A C 1
ATOM 1150 O O . ASP A 1 149 ? 18.566 -16.512 -13.938 1.00 57.81 149 ASP A O 1
ATOM 1154 N N . ALA A 1 150 ? 20.324 -15.355 -13.165 1.00 56.97 150 ALA A N 1
ATOM 1155 C CA . ALA A 1 150 ? 20.969 -16.450 -12.434 1.00 56.97 150 ALA A CA 1
ATOM 1156 C C . ALA A 1 150 ? 20.405 -16.684 -11.014 1.00 56.97 150 ALA A C 1
ATOM 1158 O O . ALA A 1 150 ? 21.095 -17.237 -10.156 1.00 56.97 150 ALA A O 1
ATOM 1159 N N . ARG A 1 151 ? 19.192 -16.203 -10.711 1.00 62.88 151 ARG A N 1
ATOM 1160 C CA . ARG A 1 151 ? 18.560 -16.408 -9.396 1.00 62.88 151 ARG A CA 1
ATOM 1161 C C . ARG A 1 151 ? 18.138 -17.875 -9.232 1.00 62.88 151 ARG A C 1
ATOM 1163 O O . ARG A 1 151 ? 17.281 -18.360 -9.960 1.00 62.88 151 ARG A O 1
ATOM 1170 N N . GLU A 1 152 ? 18.710 -18.559 -8.242 1.00 57.06 152 GLU A N 1
ATOM 1171 C CA . GLU A 1 152 ? 18.442 -19.969 -7.917 1.00 57.06 152 GLU A CA 1
ATOM 1172 C C . GLU A 1 152 ? 17.839 -20.129 -6.505 1.00 57.06 152 GLU A C 1
ATOM 1174 O O . GLU A 1 152 ? 17.986 -19.259 -5.641 1.00 57.06 152 GLU A O 1
ATOM 1179 N N . GLY A 1 153 ? 17.179 -21.266 -6.251 1.00 64.62 153 GLY A N 1
ATOM 1180 C CA . GLY A 1 153 ? 16.669 -21.638 -4.924 1.00 64.62 153 GLY A CA 1
ATOM 1181 C C . GLY A 1 153 ? 15.515 -20.758 -4.427 1.00 64.62 153 GLY A C 1
ATOM 1182 O O . GLY A 1 153 ? 14.643 -20.369 -5.201 1.00 64.62 153 GLY A O 1
ATOM 1183 N N . ASP A 1 154 ? 15.504 -20.427 -3.133 1.00 53.19 154 ASP A N 1
ATOM 1184 C CA . ASP A 1 154 ? 14.415 -19.672 -2.485 1.00 53.19 154 ASP A CA 1
ATOM 1185 C C . ASP A 1 154 ? 14.193 -18.277 -3.088 1.00 53.19 154 ASP A C 1
ATOM 1187 O O . ASP A 1 154 ? 13.071 -17.772 -3.100 1.00 53.19 154 ASP A O 1
ATOM 1191 N N . ALA A 1 155 ? 15.235 -17.665 -3.658 1.00 61.38 155 ALA A N 1
ATOM 1192 C CA . ALA A 1 155 ? 15.124 -16.380 -4.345 1.00 61.38 155 ALA A CA 1
ATOM 1193 C C . ALA A 1 155 ? 14.255 -16.454 -5.615 1.00 61.38 155 ALA A C 1
ATOM 1195 O O . ALA A 1 155 ? 13.700 -15.435 -6.023 1.00 61.38 155 ALA A O 1
ATOM 1196 N N . ALA A 1 156 ? 14.109 -17.643 -6.214 1.00 61.06 156 ALA A N 1
ATOM 1197 C CA . ALA A 1 156 ? 13.184 -17.894 -7.318 1.00 61.06 156 ALA A CA 1
ATOM 1198 C C . ALA A 1 156 ? 11.739 -18.150 -6.839 1.00 61.06 156 ALA A C 1
ATOM 1200 O O . ALA A 1 156 ? 10.802 -18.052 -7.629 1.00 61.06 156 ALA A O 1
ATOM 1201 N N . LEU A 1 157 ? 11.542 -18.466 -5.553 1.00 56.75 157 LEU A N 1
ATOM 1202 C CA . LEU A 1 157 ? 10.227 -18.745 -4.960 1.00 56.75 157 LEU A CA 1
ATOM 1203 C C . LEU A 1 157 ? 9.550 -17.497 -4.375 1.00 56.75 157 LEU A C 1
ATOM 1205 O O . LEU A 1 157 ? 8.346 -17.524 -4.111 1.00 56.75 157 LEU A O 1
ATOM 1209 N N . LEU A 1 158 ? 10.294 -16.399 -4.202 1.00 60.31 158 LEU A N 1
ATOM 1210 C CA . LEU A 1 158 ? 9.776 -15.100 -3.770 1.00 60.31 158 LEU A CA 1
ATOM 1211 C C . LEU A 1 158 ? 8.978 -14.431 -4.896 1.00 60.31 158 LEU A C 1
ATOM 1213 O O . LEU A 1 158 ? 9.450 -13.516 -5.567 1.00 60.31 158 LEU A O 1
ATOM 1217 N N . ASN A 1 159 ? 7.751 -14.897 -5.088 1.00 62.75 159 ASN A N 1
ATOM 1218 C CA . ASN A 1 159 ? 6.763 -14.215 -5.909 1.00 62.75 159 ASN A CA 1
ATOM 1219 C C . ASN A 1 159 ? 6.013 -13.207 -5.028 1.00 62.75 159 ASN A C 1
ATOM 1221 O O . ASN A 1 159 ? 5.698 -13.502 -3.872 1.00 62.75 159 ASN A O 1
ATOM 1225 N N . GLY A 1 160 ? 5.766 -12.006 -5.555 1.00 65.56 160 GLY A N 1
ATOM 1226 C CA . GLY A 1 160 ? 4.973 -10.983 -4.874 1.00 65.56 160 GLY A CA 1
ATOM 1227 C C . GLY A 1 160 ? 3.531 -11.440 -4.592 1.00 65.56 160 GLY A C 1
ATOM 1228 O O . GLY A 1 160 ? 3.151 -12.567 -4.928 1.00 65.56 160 GLY A O 1
ATOM 1229 N N . PRO A 1 161 ? 2.701 -10.579 -3.975 1.00 64.38 161 PRO A N 1
ATOM 1230 C CA . PRO A 1 161 ? 1.295 -10.885 -3.730 1.00 64.38 161 PRO A CA 1
ATOM 1231 C C . PRO A 1 161 ? 0.603 -11.401 -4.996 1.00 64.38 161 PRO A C 1
ATOM 1233 O O . PRO A 1 161 ? 0.760 -10.837 -6.079 1.00 64.38 161 PRO A O 1
ATOM 1236 N N . GLN A 1 162 ? -0.162 -12.484 -4.853 1.00 67.81 162 GLN A N 1
ATOM 1237 C CA . GLN A 1 162 ? -0.873 -13.117 -5.962 1.00 67.81 162 GLN A CA 1
ATOM 1238 C C . GLN A 1 162 ? -1.824 -12.116 -6.632 1.00 67.81 162 GLN A C 1
ATOM 1240 O O . GLN A 1 162 ? -2.735 -11.585 -5.994 1.00 67.81 162 GLN A O 1
ATOM 1245 N N . LEU A 1 163 ? -1.631 -11.878 -7.933 1.00 64.25 163 LEU A N 1
ATOM 1246 C CA . LEU A 1 163 ? -2.541 -11.048 -8.721 1.00 64.25 163 LEU A CA 1
ATOM 1247 C C . LEU A 1 163 ? -3.942 -11.678 -8.749 1.00 64.25 163 LEU A C 1
ATOM 1249 O O . LEU A 1 163 ? -4.103 -12.902 -8.761 1.00 64.25 163 LEU A O 1
ATOM 1253 N N . LYS A 1 164 ? -4.975 -10.833 -8.795 1.00 59.91 164 LYS A N 1
ATOM 1254 C CA . LYS A 1 164 ? -6.378 -11.270 -8.788 1.00 59.91 164 LYS A CA 1
ATOM 1255 C C . LYS A 1 164 ? -6.641 -12.263 -9.932 1.00 59.91 164 LYS A C 1
ATOM 1257 O O . LYS A 1 164 ? -6.424 -11.943 -11.097 1.00 59.91 164 LYS A O 1
ATOM 1262 N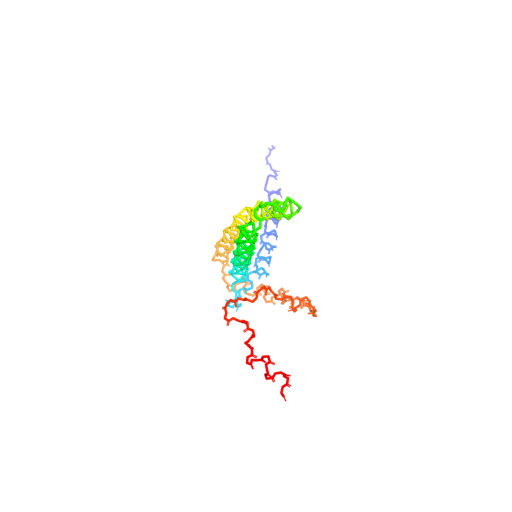 N . GLY A 1 165 ? -7.098 -13.470 -9.588 1.00 65.00 165 GLY A N 1
ATOM 1263 C CA . GLY A 1 165 ? -7.354 -14.560 -10.542 1.00 65.00 165 GLY A CA 1
ATOM 1264 C C . GLY A 1 165 ? -6.147 -15.443 -10.889 1.00 65.00 165 GLY A C 1
ATOM 1265 O O . GLY A 1 165 ? -6.301 -16.358 -11.690 1.00 65.00 165 GLY A O 1
ATOM 1266 N N . LYS A 1 166 ? -4.968 -15.199 -10.299 1.00 64.25 166 LYS A N 1
ATOM 1267 C CA . LYS A 1 166 ? -3.783 -16.071 -10.421 1.00 64.25 166 LYS A CA 1
ATOM 1268 C C . LYS A 1 166 ? -3.473 -16.893 -9.166 1.00 64.25 166 LYS A C 1
ATOM 1270 O O . LYS A 1 166 ? -2.568 -17.722 -9.196 1.00 64.25 166 LYS A O 1
ATOM 1275 N N . GLY A 1 167 ? -4.238 -16.685 -8.093 1.00 63.62 167 GLY A N 1
ATOM 1276 C CA . GLY A 1 167 ? -4.136 -17.475 -6.871 1.00 63.62 167 GLY A CA 1
ATOM 1277 C C . GLY A 1 167 ? -4.458 -18.949 -7.108 1.00 63.62 167 GLY A C 1
ATOM 1278 O O . GLY A 1 167 ? -5.305 -19.281 -7.935 1.00 63.62 167 GLY A O 1
ATOM 1279 N N . VAL A 1 168 ? -3.787 -19.817 -6.352 1.00 68.50 168 VAL A N 1
ATOM 1280 C CA . VAL A 1 168 ? -4.153 -21.233 -6.240 1.00 68.50 168 VAL A CA 1
ATOM 1281 C C . VAL A 1 168 ? -5.574 -21.290 -5.680 1.00 68.50 168 VAL A C 1
ATOM 1283 O O . VAL A 1 168 ? -5.845 -20.687 -4.638 1.00 68.50 168 VAL A O 1
ATOM 1286 N N . SER A 1 169 ? -6.493 -21.933 -6.399 1.00 74.19 169 SER A N 1
ATOM 1287 C CA . SER A 1 169 ? -7.874 -22.056 -5.933 1.00 74.19 169 SER A CA 1
ATOM 1288 C C . SER A 1 169 ? -7.962 -23.081 -4.800 1.00 74.19 169 SER A C 1
ATOM 1290 O O . SER A 1 169 ? -7.110 -23.961 -4.693 1.00 74.19 169 SER A O 1
ATOM 1292 N N . GLN A 1 170 ? -8.984 -22.988 -3.946 1.00 67.50 170 GLN A N 1
ATOM 1293 C CA . GLN A 1 170 ? -9.186 -23.984 -2.885 1.00 67.50 170 GLN A CA 1
ATOM 1294 C C . GLN A 1 170 ? -9.326 -25.402 -3.471 1.00 67.50 170 GLN A C 1
ATOM 1296 O O . GLN A 1 170 ? -8.748 -26.336 -2.932 1.00 67.50 170 GLN A O 1
ATOM 1301 N N . ASP A 1 171 ? -9.954 -25.533 -4.642 1.00 77.12 171 ASP A N 1
ATOM 1302 C CA . ASP A 1 171 ? -10.050 -26.795 -5.386 1.00 77.12 171 ASP A CA 1
ATOM 1303 C C . ASP A 1 171 ? -8.673 -27.353 -5.802 1.00 77.12 171 ASP A C 1
ATOM 1305 O O . ASP A 1 171 ? -8.491 -28.568 -5.899 1.00 77.12 171 ASP A O 1
ATOM 1309 N N . ASP A 1 172 ? -7.687 -26.487 -6.055 1.00 77.12 172 ASP A N 1
ATOM 1310 C CA . ASP A 1 172 ? -6.312 -26.898 -6.363 1.00 77.12 172 ASP A CA 1
ATOM 1311 C C . ASP A 1 172 ? -5.535 -27.301 -5.100 1.00 77.12 172 ASP A C 1
ATOM 1313 O O . ASP A 1 172 ? -4.654 -28.158 -5.174 1.00 77.12 172 ASP A O 1
ATOM 1317 N N . ILE A 1 173 ? -5.867 -26.709 -3.946 1.00 71.69 173 ILE A N 1
ATOM 1318 C CA . ILE A 1 173 ? -5.310 -27.092 -2.640 1.00 71.69 173 ILE A CA 1
ATOM 1319 C C . ILE A 1 173 ? -5.842 -28.467 -2.237 1.00 71.69 173 ILE A C 1
ATOM 1321 O O . ILE A 1 173 ? -5.059 -29.327 -1.843 1.00 71.69 173 ILE A O 1
ATOM 1325 N N . ASP A 1 174 ? -7.144 -28.695 -2.386 1.00 76.56 174 ASP A N 1
ATOM 1326 C CA . ASP A 1 174 ? -7.795 -29.942 -1.979 1.00 76.56 174 ASP A CA 1
ATOM 1327 C C . ASP A 1 174 ? -7.258 -31.143 -2.785 1.00 76.56 174 ASP A C 1
ATOM 1329 O O . ASP A 1 174 ? -6.971 -32.194 -2.219 1.00 76.56 174 ASP A O 1
ATOM 1333 N N . ARG A 1 175 ? -6.954 -30.952 -4.079 1.00 83.31 175 ARG A N 1
ATOM 1334 C CA . ARG A 1 175 ? -6.290 -31.959 -4.936 1.00 83.31 175 ARG A CA 1
ATOM 1335 C C . ARG A 1 175 ? -4.866 -32.336 -4.520 1.00 83.31 175 ARG A C 1
ATOM 1337 O O . ARG A 1 175 ? -4.332 -33.307 -5.047 1.00 83.31 175 ARG A O 1
ATOM 1344 N N . LEU A 1 176 ? -4.217 -31.550 -3.662 1.00 75.31 176 LEU A N 1
ATOM 1345 C CA . LEU A 1 176 ? -2.855 -31.818 -3.195 1.00 75.31 176 LEU A CA 1
ATOM 1346 C C . LEU A 1 176 ? -2.831 -32.749 -1.969 1.00 75.31 176 LEU A C 1
ATOM 1348 O O . LEU A 1 176 ? -1.776 -33.292 -1.638 1.00 75.31 176 LEU A O 1
ATOM 1352 N N . PHE A 1 177 ? -3.972 -32.898 -1.289 1.00 73.31 177 PHE A N 1
ATOM 1353 C CA . PHE A 1 177 ? -4.113 -33.670 -0.052 1.00 73.31 177 PHE A CA 1
ATOM 1354 C C . PHE A 1 177 ? -5.003 -34.923 -0.196 1.00 73.31 177 PHE A C 1
ATOM 1356 O O . PHE A 1 177 ? -5.143 -35.653 0.788 1.00 73.31 177 PHE A O 1
ATOM 1363 N N . ASP A 1 178 ? -5.523 -35.186 -1.402 1.00 59.41 178 ASP A N 1
ATOM 1364 C CA . ASP A 1 178 ? -6.194 -36.428 -1.833 1.00 59.41 178 ASP A CA 1
ATOM 1365 C C . ASP A 1 178 ? -5.237 -37.361 -2.605 1.00 59.41 178 ASP A C 1
ATOM 1367 O O . ASP A 1 178 ? -5.308 -38.597 -2.396 1.00 59.41 178 ASP A O 1
#

Secondary structure (DSSP, 8-state):
----HHHHHHHHHHHHHHHHHHHHHHHHHHH-BTBS--HHHHHHHHHHHHHHHHHHHHHHHHHHHHHHHHHHHHHHHH-TT-HHHHHHHHHHHHHHHHHHHHHTHHHHHHHHHHHHHHHHHHHHHHHHHHHHHH-HHHHHHHHHHH------THHHH---SPPTTTSPPHHHHHTTT-

Radius of gyration: 28.76 Å; chains: 1; bounding box: 78×65×70 Å

Sequence (178 aa):
MSGNNATDLKPEILKLFAFTQKIRRELAAIRKPGEDTDHFNSMSQELDAIVAATEDATNTILESVEAIDAIAQEIRDMAPDNKPMTKKLDAIGDRIGAVFEACTFQDITGQRVSKVVTSLKFIDEKLNTMVSLWGKDELARLSKEIGEDAREGDAALLNGPQLKGKGVSQDDIDRLFD